Protein AF-A0A933BJF1-F1 (afdb_monomer_lite)

Secondary structure (DSSP, 8-state):
-----PPPPHHHHHHHHHHHHHHHHHHHHHHHHHHHHHHHHHHHHHHHHHHHHHHHHHHHTTS---BEEPPSSSSS-S--TTSSSBTHHHHHTTSS-----SSSSEEEEE--TT----STT--STTEEEEEEE---TT-TTTT-EEEEETTS-EEEESTTSS---PPPP---

pLDDT: mean 80.92, std 13.24, range [35.94, 96.12]

Sequence (172 aa):
MRATRAGFTLVELLVIVLIVAVLAAVSIPQYQRSVETSRAQDAAGMANMLAATSRMYAMDHGNTFVRGDLPADGPCGSGSCGSGTDACDLVRCKYVADDDWGSKMWSFQMCRPAMAGGAGCCGDAEGVACASRKDTVRDPYRNWSYVVNTMGQITALPAGGFPTTAPEPIRP

Radius of gyration: 23.51 Å; chains: 1; bounding box: 54×50×76 Å

Structure (mmCIF, N/CA/C/O backbone):
data_AF-A0A933BJF1-F1
#
_entry.id   AF-A0A933BJF1-F1
#
loop_
_atom_site.group_PDB
_atom_site.id
_atom_site.type_symbol
_atom_site.label_atom_id
_atom_site.label_alt_id
_atom_site.label_comp_id
_atom_site.label_asym_id
_atom_site.label_entity_id
_atom_site.label_seq_id
_atom_site.pdbx_PDB_ins_code
_atom_site.Cartn_x
_atom_site.Cartn_y
_atom_site.Cartn_z
_atom_site.occupancy
_atom_site.B_iso_or_equiv
_atom_site.auth_seq_id
_atom_site.auth_comp_id
_atom_site.auth_asym_id
_atom_site.auth_atom_id
_atom_site.pdbx_PDB_model_num
ATOM 1 N N . MET A 1 1 ? -25.565 -35.464 51.095 1.00 52.56 1 MET A N 1
ATOM 2 C CA . MET A 1 1 ? -25.613 -34.000 51.312 1.00 52.56 1 MET A CA 1
ATOM 3 C C . MET A 1 1 ? -26.072 -33.361 50.011 1.00 52.56 1 MET A C 1
ATOM 5 O O . MET A 1 1 ? -25.438 -33.587 48.990 1.00 52.56 1 MET A O 1
ATOM 9 N N . ARG A 1 2 ? -27.227 -32.689 49.998 1.00 61.22 2 ARG A N 1
ATOM 10 C CA . ARG A 1 2 ? -27.800 -32.101 48.777 1.00 61.22 2 ARG A CA 1
ATOM 11 C C . ARG A 1 2 ? -27.172 -30.721 48.594 1.00 61.22 2 ARG A C 1
ATOM 13 O O . ARG A 1 2 ? -27.448 -29.831 49.388 1.00 61.22 2 ARG A O 1
ATOM 20 N N . ALA A 1 3 ? -26.292 -30.577 47.606 1.00 67.31 3 ALA A N 1
ATOM 21 C CA . ALA A 1 3 ? -25.679 -29.294 47.282 1.00 67.31 3 ALA A CA 1
ATOM 22 C C . ALA A 1 3 ? -26.777 -28.291 46.894 1.00 67.31 3 ALA A C 1
ATOM 24 O O . ALA A 1 3 ? -27.544 -28.525 45.955 1.00 67.31 3 ALA A O 1
ATOM 25 N N . THR A 1 4 ? -26.882 -27.200 47.646 1.00 68.25 4 THR A N 1
ATOM 26 C CA . THR A 1 4 ? -27.715 -26.047 47.313 1.00 68.25 4 THR A CA 1
ATOM 27 C C . THR A 1 4 ? -2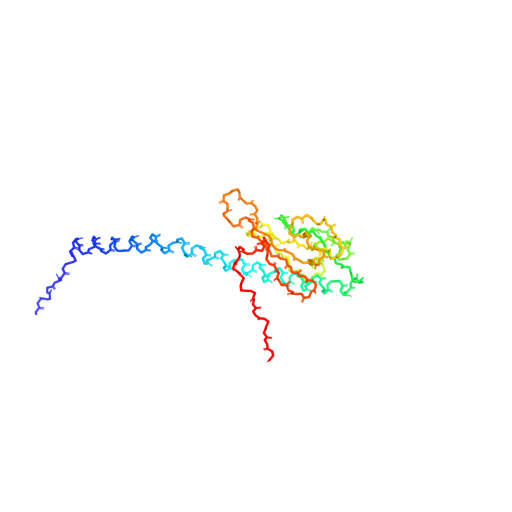7.184 -25.442 46.019 1.00 68.25 4 THR A C 1
ATOM 29 O O . THR A 1 4 ? -26.064 -24.942 45.960 1.00 68.25 4 THR A O 1
ATOM 32 N N . ARG A 1 5 ? -27.970 -25.529 44.943 1.00 70.44 5 ARG A N 1
ATOM 33 C CA . ARG A 1 5 ? -27.652 -24.838 43.692 1.00 70.44 5 ARG A CA 1
ATOM 34 C C . ARG A 1 5 ? -27.857 -23.344 43.934 1.00 70.44 5 ARG A C 1
ATOM 36 O O . ARG A 1 5 ? -28.994 -22.918 44.119 1.00 70.44 5 ARG A O 1
ATOM 43 N N . ALA A 1 6 ? -26.771 -22.579 43.978 1.00 73.06 6 ALA A N 1
ATOM 44 C CA . ALA A 1 6 ? -26.834 -21.124 43.975 1.00 73.06 6 ALA A CA 1
ATOM 45 C C . ALA A 1 6 ? -27.430 -20.674 42.631 1.00 73.06 6 ALA A C 1
ATOM 47 O O . ALA A 1 6 ? -26.885 -20.981 41.571 1.00 73.06 6 ALA A O 1
ATOM 48 N N . GLY A 1 7 ? -28.601 -20.040 42.676 1.00 75.75 7 GLY A N 1
ATOM 49 C CA . GLY A 1 7 ? -29.231 -19.443 41.503 1.00 75.75 7 GLY A CA 1
ATOM 50 C C . GLY A 1 7 ? -28.607 -18.082 41.216 1.00 75.75 7 GLY A C 1
ATOM 51 O O . GLY A 1 7 ? -28.419 -17.292 42.136 1.00 75.75 7 GLY A O 1
ATOM 52 N N . PHE A 1 8 ? -28.298 -17.821 39.948 1.00 79.69 8 PHE A N 1
ATOM 53 C CA . PHE A 1 8 ? -27.828 -16.519 39.481 1.00 79.69 8 PHE A CA 1
ATOM 54 C C . PHE A 1 8 ? -28.926 -15.476 39.713 1.00 79.69 8 PHE A C 1
ATOM 56 O O . PHE A 1 8 ? -30.085 -15.715 39.359 1.00 79.69 8 PHE A O 1
ATOM 63 N N . THR A 1 9 ? -28.600 -14.337 40.324 1.00 89.44 9 THR A N 1
ATOM 64 C CA . THR A 1 9 ? -29.621 -13.308 40.562 1.00 89.44 9 THR A CA 1
ATOM 65 C C . THR A 1 9 ? -29.823 -12.462 39.302 1.00 89.44 9 THR A C 1
ATOM 67 O O . THR A 1 9 ? -28.886 -12.185 38.556 1.00 89.44 9 THR A O 1
ATOM 70 N N . LEU A 1 10 ? -31.057 -12.020 39.042 1.00 87.69 10 LEU A N 1
ATOM 71 C CA . LEU A 1 10 ? -31.352 -11.154 37.889 1.00 87.69 10 LEU A CA 1
ATOM 72 C C . LEU A 1 10 ? -30.567 -9.830 37.970 1.00 87.69 10 LEU A C 1
ATOM 74 O O . LEU A 1 10 ? -30.099 -9.316 36.958 1.00 87.69 10 LEU A O 1
ATOM 78 N N . VAL A 1 11 ? -30.359 -9.325 39.190 1.00 91.88 11 VAL A N 1
ATOM 79 C CA . VAL A 1 11 ? -29.568 -8.115 39.461 1.00 91.88 11 VAL A CA 1
ATOM 80 C C . VAL A 1 11 ? -28.097 -8.305 39.085 1.00 91.88 11 VAL A C 1
ATOM 82 O O . VAL A 1 11 ? -27.487 -7.404 38.516 1.00 91.88 11 VAL A O 1
ATOM 85 N N . GLU A 1 12 ? -27.536 -9.483 39.347 1.00 91.44 12 GLU A N 1
ATOM 86 C CA . GLU A 1 12 ? -26.149 -9.815 39.013 1.00 91.44 12 GLU A CA 1
ATOM 87 C C . GLU A 1 12 ? -25.930 -9.831 37.498 1.00 91.44 12 GLU A C 1
ATOM 89 O O . GLU A 1 12 ? -24.957 -9.252 37.019 1.00 91.44 12 GLU A O 1
ATOM 94 N N . LEU A 1 13 ? -26.883 -10.359 36.718 1.00 90.44 13 LEU A N 1
ATOM 95 C CA . LEU A 1 13 ? -26.815 -10.244 35.255 1.00 90.44 13 LEU A CA 1
ATOM 96 C C . LEU A 1 13 ? -26.954 -8.797 34.778 1.00 90.44 13 LEU A C 1
ATOM 98 O O . LEU A 1 13 ? -26.255 -8.403 33.845 1.00 90.44 13 LEU A O 1
ATOM 102 N N . LEU A 1 14 ? -27.820 -7.999 35.407 1.00 92.50 14 LEU A N 1
ATOM 103 C CA . LEU A 1 14 ? -28.072 -6.614 35.001 1.00 92.50 14 LEU A CA 1
ATOM 104 C C . LEU A 1 14 ? -26.821 -5.738 35.151 1.00 92.50 14 LEU A C 1
ATOM 106 O O . LEU A 1 14 ? -26.480 -4.982 34.241 1.00 92.50 14 LEU A O 1
ATOM 110 N N . VAL A 1 15 ? -26.098 -5.866 36.265 1.00 94.50 15 VAL A N 1
ATOM 111 C CA . VAL A 1 15 ? -24.853 -5.112 36.482 1.00 94.50 15 VAL A CA 1
ATOM 112 C C . VAL A 1 15 ? -23.760 -5.547 35.500 1.00 94.50 15 VAL A C 1
ATOM 114 O O . VAL A 1 15 ? -23.037 -4.699 34.980 1.00 94.50 15 VAL A O 1
ATOM 117 N N . ILE A 1 16 ? -23.665 -6.842 35.179 1.00 95.12 16 ILE A N 1
ATOM 118 C CA . ILE A 1 16 ? -22.665 -7.354 34.230 1.00 95.12 16 ILE A CA 1
ATOM 119 C C . ILE A 1 16 ? -22.882 -6.770 32.832 1.00 95.12 16 ILE A C 1
ATOM 121 O O . ILE A 1 16 ? -21.939 -6.247 32.236 1.00 95.12 16 ILE A O 1
ATOM 125 N N . VAL A 1 17 ? -24.112 -6.815 32.310 1.00 95.12 17 VAL A N 1
ATOM 126 C CA . VAL A 1 17 ? -24.387 -6.273 30.968 1.00 95.12 17 VAL A CA 1
ATOM 127 C C . VAL A 1 17 ? -24.186 -4.759 30.917 1.00 95.12 17 VAL A C 1
ATOM 129 O O . VAL A 1 17 ? -23.725 -4.249 29.899 1.00 95.12 17 VAL A O 1
ATOM 132 N N . LEU A 1 18 ? -24.444 -4.049 32.021 1.00 96.00 18 LEU A N 1
ATOM 133 C CA . LEU A 1 18 ? -24.170 -2.618 32.137 1.00 96.00 18 LEU A CA 1
ATOM 134 C C . LEU A 1 18 ? -22.668 -2.325 32.037 1.00 96.00 18 LEU A C 1
ATOM 136 O O . LEU A 1 18 ? -22.268 -1.456 31.263 1.00 96.00 18 LEU A O 1
ATOM 140 N N . ILE A 1 19 ? -21.826 -3.062 32.767 1.00 96.00 19 ILE A N 1
ATOM 141 C CA . ILE A 1 19 ? -20.368 -2.873 32.719 1.00 96.00 19 ILE A CA 1
ATOM 142 C C . ILE A 1 19 ? -19.830 -3.194 31.317 1.00 96.00 19 ILE A C 1
ATOM 144 O O . ILE A 1 19 ? -19.065 -2.408 30.757 1.00 96.00 19 ILE A O 1
ATOM 148 N N . VAL A 1 20 ? -20.264 -4.307 30.711 1.00 95.88 20 VAL A N 1
ATOM 149 C CA . VAL A 1 20 ? -19.844 -4.690 29.351 1.00 95.88 20 VAL A CA 1
ATOM 150 C C . VAL A 1 20 ? -20.282 -3.650 28.317 1.00 95.88 20 VAL A C 1
ATOM 152 O O . VAL A 1 20 ? -19.502 -3.332 27.422 1.00 95.88 20 VAL A O 1
ATOM 155 N N . ALA A 1 21 ? -21.477 -3.067 28.452 1.00 96.12 21 ALA A N 1
ATOM 156 C CA . ALA A 1 21 ? -21.959 -2.026 27.544 1.00 96.12 21 ALA A CA 1
ATOM 157 C C . ALA A 1 21 ? -21.077 -0.765 27.576 1.00 96.12 21 ALA A C 1
ATOM 159 O O . ALA A 1 21 ? -20.742 -0.224 26.521 1.00 96.12 21 ALA A O 1
ATOM 160 N N . VAL A 1 22 ? -20.653 -0.323 28.766 1.00 95.62 22 VAL A N 1
ATOM 161 C CA . VAL A 1 22 ? -19.761 0.841 28.915 1.00 95.62 22 VAL A CA 1
ATOM 162 C C . VAL A 1 22 ? -18.382 0.559 28.320 1.00 95.62 22 VAL A C 1
ATOM 164 O O . VAL A 1 22 ? -17.854 1.393 27.583 1.00 95.62 22 VAL A O 1
ATOM 167 N N . LEU A 1 23 ? -17.811 -0.620 28.590 1.00 96.00 23 LEU A N 1
ATOM 168 C CA . LEU A 1 23 ? -16.521 -1.012 28.016 1.00 96.00 23 LEU A CA 1
ATOM 169 C C . LEU A 1 23 ? -16.598 -1.071 26.485 1.00 96.00 23 LEU A C 1
ATOM 171 O O . LEU A 1 23 ? -15.789 -0.445 25.803 1.00 96.00 23 LEU A O 1
ATOM 175 N N . ALA A 1 24 ? -17.618 -1.738 25.938 1.00 93.69 24 ALA A N 1
ATOM 176 C CA . ALA A 1 24 ? -17.806 -1.871 24.497 1.00 93.69 24 ALA A CA 1
ATOM 177 C C . ALA A 1 24 ? -17.916 -0.509 23.789 1.00 93.69 24 ALA A C 1
ATOM 179 O O . ALA A 1 24 ? -17.319 -0.326 22.726 1.00 93.69 24 ALA A O 1
ATOM 180 N N . ALA A 1 25 ? -18.610 0.463 24.391 1.00 94.31 25 ALA A N 1
ATOM 181 C CA . ALA A 1 25 ? -18.774 1.800 23.822 1.00 94.31 25 ALA A CA 1
ATOM 182 C C . ALA A 1 25 ? -17.436 2.526 23.579 1.00 94.31 25 ALA A C 1
ATOM 184 O O . ALA A 1 25 ? -17.295 3.233 22.581 1.00 94.31 25 ALA A O 1
ATOM 185 N N . VAL A 1 26 ? -16.439 2.332 24.450 1.00 92.75 26 VAL A N 1
ATOM 186 C CA . VAL A 1 26 ? -15.106 2.945 24.301 1.00 92.75 26 VAL A CA 1
ATOM 187 C C . VAL A 1 26 ? -14.176 2.076 23.448 1.00 92.75 26 VAL A C 1
ATOM 189 O O . VAL A 1 26 ? -13.383 2.602 22.666 1.00 92.75 26 VAL A O 1
ATOM 192 N N . SER A 1 27 ? -14.272 0.749 23.561 1.00 92.00 27 SER A N 1
ATOM 193 C CA . SER A 1 27 ? -13.359 -0.186 22.892 1.00 92.00 27 SER A CA 1
ATOM 194 C C . SER A 1 27 ? -13.585 -0.302 21.382 1.00 92.00 27 SER A C 1
ATOM 196 O O . SER A 1 27 ? -12.616 -0.389 20.629 1.00 92.00 27 SER A O 1
ATOM 198 N N . ILE A 1 28 ? -14.837 -0.283 20.913 1.00 90.00 28 ILE A N 1
ATOM 199 C CA . ILE A 1 28 ? -15.170 -0.459 19.487 1.00 90.00 28 ILE A CA 1
ATOM 200 C C . ILE A 1 28 ? -14.497 0.586 18.572 1.00 90.00 28 ILE A C 1
ATOM 202 O O . ILE A 1 28 ? -13.829 0.176 17.619 1.00 90.00 28 ILE A O 1
ATOM 206 N N . PRO A 1 29 ? -14.603 1.910 18.818 1.00 86.94 29 PRO A N 1
ATOM 207 C CA . PRO A 1 29 ? -13.989 2.900 17.927 1.00 86.94 29 PRO A CA 1
ATOM 208 C C . PRO A 1 29 ? -12.455 2.830 17.926 1.00 86.94 29 PRO A C 1
ATOM 210 O O . PRO A 1 29 ? -11.824 3.099 16.903 1.00 86.94 29 PRO A O 1
ATOM 213 N N . GLN A 1 30 ? -11.841 2.447 19.050 1.00 86.12 30 GLN A N 1
ATOM 214 C CA . GLN A 1 30 ? -10.390 2.263 19.128 1.00 86.12 30 GLN A CA 1
ATOM 215 C C . GLN A 1 30 ? -9.935 1.037 18.330 1.00 86.12 30 GLN A C 1
ATOM 217 O O . GLN A 1 30 ? -8.973 1.122 17.567 1.00 86.12 30 GLN A O 1
ATOM 222 N N . TYR A 1 31 ? -10.658 -0.079 18.448 1.00 88.75 31 TYR A N 1
ATOM 223 C CA . TYR A 1 31 ? -10.367 -1.296 17.697 1.00 88.75 31 TYR A CA 1
ATOM 224 C C . TYR A 1 31 ? -10.473 -1.076 16.182 1.00 88.75 31 TYR A C 1
ATOM 226 O O . TYR A 1 31 ? -9.572 -1.465 15.442 1.00 88.75 31 TYR A O 1
ATOM 234 N N . GLN A 1 32 ? -11.519 -0.381 15.721 1.00 87.31 32 GLN A N 1
ATOM 235 C CA . GLN A 1 32 ? -11.684 -0.043 14.302 1.00 87.31 32 GLN A CA 1
ATOM 236 C C . GLN A 1 32 ? -10.497 0.758 13.761 1.00 87.31 32 GLN A C 1
ATOM 238 O O . GLN A 1 32 ? -9.966 0.420 12.707 1.00 87.31 32 GLN A O 1
ATOM 243 N N . ARG A 1 33 ? -10.016 1.762 14.509 1.00 85.62 33 ARG A N 1
ATOM 244 C CA . ARG A 1 33 ? -8.804 2.505 14.131 1.00 85.62 33 ARG A CA 1
ATOM 245 C C . ARG A 1 33 ? -7.590 1.589 14.024 1.00 85.62 33 ARG A C 1
ATOM 247 O O . ARG A 1 33 ? -6.883 1.666 13.030 1.00 85.62 33 ARG A O 1
ATOM 254 N N . SER A 1 34 ? -7.368 0.713 15.004 1.00 88.06 34 SER A N 1
ATOM 255 C CA . SER A 1 34 ? -6.228 -0.213 14.987 1.00 88.06 34 SER A CA 1
ATOM 256 C C . SER A 1 34 ? -6.231 -1.109 13.745 1.00 88.06 34 SER A C 1
ATOM 258 O O . SER A 1 34 ? -5.200 -1.255 13.093 1.00 88.06 34 SER A O 1
ATOM 260 N N . VAL A 1 35 ? -7.387 -1.667 13.380 1.00 89.06 35 VAL A N 1
ATOM 261 C CA . VAL A 1 35 ? -7.520 -2.507 12.180 1.00 89.06 35 VAL A CA 1
ATOM 262 C C . VAL A 1 35 ? -7.210 -1.711 10.912 1.00 89.06 35 VAL A C 1
ATOM 264 O O . VAL A 1 35 ? -6.486 -2.195 10.045 1.00 89.06 35 VAL A O 1
ATOM 267 N N . GLU A 1 36 ? -7.705 -0.477 10.809 1.00 87.56 36 GLU A N 1
ATOM 268 C CA . GLU A 1 36 ? -7.422 0.384 9.657 1.00 87.56 36 GLU A CA 1
ATOM 269 C C . GLU A 1 36 ? -5.944 0.767 9.563 1.00 87.56 36 GLU A C 1
ATOM 271 O O . GLU A 1 36 ? -5.380 0.776 8.469 1.00 87.56 36 GLU A O 1
ATOM 276 N N . THR A 1 37 ? -5.273 0.990 10.696 1.00 86.38 37 THR A N 1
ATOM 277 C CA . THR A 1 37 ? -3.826 1.239 10.692 1.00 86.38 37 THR A CA 1
ATOM 278 C C . THR A 1 37 ? -3.019 0.032 10.217 1.00 86.38 37 THR A C 1
ATOM 280 O O . THR A 1 37 ? -2.084 0.212 9.441 1.00 86.38 37 THR A O 1
ATOM 283 N N . SER A 1 38 ? -3.403 -1.192 10.599 1.00 89.25 38 SER A N 1
ATOM 284 C CA . SER A 1 38 ? -2.746 -2.411 10.109 1.00 89.25 38 SER A CA 1
ATOM 285 C C . SER A 1 38 ? -2.940 -2.586 8.603 1.00 89.25 38 SER A C 1
ATOM 287 O O . SER A 1 38 ? -1.978 -2.803 7.877 1.00 89.25 38 SER A O 1
ATOM 289 N N . ARG A 1 39 ? -4.161 -2.369 8.098 1.00 88.88 39 ARG A N 1
ATOM 290 C CA . ARG A 1 39 ? -4.446 -2.418 6.652 1.00 88.88 3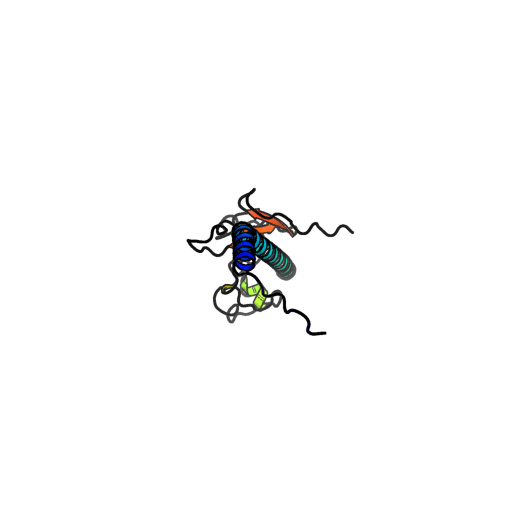9 ARG A CA 1
ATOM 291 C C . ARG A 1 39 ? -3.658 -1.373 5.861 1.00 88.88 39 ARG A C 1
ATOM 293 O O . ARG A 1 39 ? -3.296 -1.610 4.713 1.00 88.88 39 ARG A O 1
ATOM 300 N N . ALA A 1 40 ? -3.417 -0.207 6.456 1.00 88.12 40 ALA A N 1
ATOM 301 C CA . ALA A 1 40 ? -2.610 0.844 5.851 1.00 88.12 40 ALA A CA 1
ATOM 302 C C . ALA A 1 40 ? -1.120 0.462 5.784 1.00 88.12 40 ALA A C 1
ATOM 304 O O . ALA A 1 40 ? -0.470 0.709 4.771 1.00 88.12 40 ALA A O 1
ATOM 305 N N . GLN A 1 41 ? -0.592 -0.199 6.820 1.00 87.69 41 GLN A N 1
ATOM 306 C CA . GLN A 1 41 ? 0.767 -0.754 6.814 1.00 87.69 41 GLN A CA 1
ATOM 307 C C . GLN A 1 41 ? 0.929 -1.856 5.762 1.00 87.69 41 GLN A C 1
ATOM 309 O O . GLN A 1 41 ? 1.924 -1.855 5.038 1.00 87.69 41 GLN A O 1
ATOM 314 N N . ASP A 1 42 ? -0.062 -2.741 5.624 1.00 90.31 42 ASP A N 1
ATOM 315 C CA . ASP A 1 42 ? -0.068 -3.769 4.578 1.00 90.31 42 ASP A CA 1
ATOM 316 C C . ASP A 1 42 ? -0.014 -3.127 3.184 1.00 90.31 42 ASP A C 1
ATOM 318 O O . ASP A 1 42 ? 0.806 -3.510 2.348 1.00 90.31 42 ASP A O 1
ATOM 322 N N . ALA A 1 43 ? -0.821 -2.085 2.950 1.00 90.06 43 ALA A N 1
ATOM 323 C CA . ALA A 1 43 ? -0.801 -1.331 1.698 1.00 90.06 43 ALA A CA 1
ATOM 324 C C . ALA A 1 43 ? 0.558 -0.653 1.443 1.00 90.06 43 ALA A C 1
ATOM 326 O O . ALA A 1 43 ? 1.071 -0.697 0.325 1.00 90.06 43 ALA A O 1
ATOM 327 N N . ALA A 1 44 ? 1.188 -0.073 2.468 1.00 89.56 44 ALA A N 1
ATOM 328 C CA . ALA A 1 44 ? 2.531 0.494 2.353 1.00 89.56 44 ALA A CA 1
ATOM 329 C C . ALA A 1 44 ? 3.588 -0.577 2.012 1.00 89.56 44 ALA A C 1
ATOM 331 O O . ALA A 1 44 ? 4.459 -0.349 1.169 1.00 89.56 44 ALA A O 1
ATOM 332 N N . GLY A 1 45 ? 3.490 -1.765 2.617 1.00 91.06 45 GLY A N 1
ATOM 333 C CA . GLY A 1 45 ? 4.351 -2.909 2.312 1.00 91.06 45 GLY A CA 1
ATOM 334 C C . GLY A 1 45 ? 4.187 -3.397 0.871 1.00 91.06 45 GLY A C 1
ATOM 335 O O . GLY A 1 45 ? 5.179 -3.587 0.166 1.00 91.06 45 GLY A O 1
ATOM 336 N N . MET A 1 46 ? 2.943 -3.515 0.400 1.00 90.81 46 MET A N 1
ATOM 337 C CA . MET A 1 46 ? 2.635 -3.855 -0.991 1.00 90.81 46 MET A CA 1
ATOM 338 C C . MET A 1 46 ? 3.173 -2.802 -1.969 1.00 90.81 46 MET A C 1
ATOM 340 O O . MET A 1 46 ? 3.797 -3.160 -2.965 1.00 90.81 46 MET A O 1
ATOM 344 N N . ALA A 1 47 ? 3.017 -1.507 -1.671 1.00 90.69 47 ALA A N 1
ATOM 345 C CA . ALA A 1 47 ? 3.585 -0.437 -2.492 1.00 90.69 47 ALA A CA 1
ATOM 346 C C . ALA A 1 47 ? 5.117 -0.523 -2.573 1.00 90.69 47 ALA A C 1
ATOM 348 O O . ALA A 1 47 ? 5.690 -0.318 -3.641 1.00 90.69 47 ALA A O 1
ATOM 349 N N . ASN A 1 48 ? 5.790 -0.872 -1.472 1.00 92.31 48 ASN A N 1
ATOM 350 C CA . ASN A 1 48 ? 7.242 -1.048 -1.461 1.00 92.31 48 ASN A CA 1
ATOM 351 C C . ASN A 1 48 ? 7.691 -2.270 -2.274 1.00 92.31 48 ASN A C 1
ATOM 353 O O . ASN A 1 48 ? 8.667 -2.189 -3.021 1.00 92.31 48 ASN A O 1
ATOM 357 N N . MET A 1 49 ? 6.954 -3.382 -2.187 1.00 92.50 49 MET A N 1
ATOM 358 C CA . MET A 1 49 ? 7.180 -4.545 -3.047 1.00 92.50 49 MET A CA 1
ATOM 359 C C . MET A 1 49 ? 7.037 -4.161 -4.523 1.00 92.50 49 MET A C 1
ATOM 361 O O . MET A 1 49 ? 7.935 -4.435 -5.318 1.00 92.50 49 MET A O 1
ATOM 365 N N . LEU A 1 50 ? 5.958 -3.464 -4.885 1.00 91.56 50 LEU A N 1
ATOM 366 C CA . LEU A 1 50 ? 5.743 -3.013 -6.256 1.00 91.56 50 LEU A CA 1
ATOM 367 C C . LEU A 1 50 ? 6.852 -2.056 -6.724 1.00 91.56 50 LEU A C 1
ATOM 369 O O . LEU A 1 50 ? 7.362 -2.206 -7.834 1.00 91.56 50 LEU A O 1
ATOM 373 N N . ALA A 1 51 ? 7.308 -1.140 -5.865 1.00 92.06 51 ALA A N 1
ATOM 374 C CA . ALA A 1 51 ? 8.446 -0.270 -6.161 1.00 92.06 51 ALA A CA 1
ATOM 375 C C . ALA A 1 51 ? 9.741 -1.057 -6.412 1.00 92.06 51 ALA A C 1
ATOM 377 O O . ALA A 1 51 ? 10.530 -0.698 -7.283 1.00 92.06 51 ALA A O 1
ATOM 378 N N . ALA A 1 52 ? 9.986 -2.136 -5.665 1.00 92.56 52 ALA A N 1
ATOM 379 C CA . ALA A 1 52 ? 11.130 -3.005 -5.919 1.00 92.56 52 ALA A CA 1
ATOM 380 C C . ALA A 1 52 ? 11.007 -3.700 -7.285 1.00 92.56 52 ALA A C 1
ATOM 382 O O . ALA A 1 52 ? 11.963 -3.700 -8.058 1.00 92.56 52 ALA A O 1
ATOM 383 N N . THR A 1 53 ? 9.822 -4.215 -7.623 1.00 92.38 53 THR A N 1
ATOM 384 C CA . THR A 1 53 ? 9.586 -4.885 -8.913 1.00 92.38 53 THR A CA 1
ATOM 385 C C . THR A 1 53 ? 9.706 -3.945 -10.109 1.00 92.38 53 THR A C 1
ATOM 387 O O . THR A 1 53 ? 10.258 -4.332 -11.136 1.00 92.38 53 THR A O 1
ATOM 390 N N . SER A 1 54 ? 9.275 -2.688 -9.985 1.00 90.50 54 SER A N 1
ATOM 391 C CA . SER A 1 54 ? 9.428 -1.705 -11.058 1.00 90.50 54 SER A CA 1
ATOM 392 C C . SER A 1 54 ? 10.875 -1.247 -11.237 1.00 90.50 54 SER A C 1
ATOM 394 O O . SER A 1 54 ? 11.286 -0.999 -12.369 1.00 90.50 54 SER A O 1
ATOM 396 N N . ARG A 1 55 ? 11.686 -1.214 -10.169 1.00 90.69 55 ARG A N 1
ATOM 397 C CA . ARG A 1 55 ? 13.145 -1.040 -10.291 1.00 90.69 55 ARG A CA 1
ATOM 398 C C . ARG A 1 55 ? 13.794 -2.220 -11.006 1.00 90.69 55 ARG A C 1
ATOM 400 O O . ARG A 1 55 ? 14.644 -1.998 -11.860 1.00 90.69 55 ARG A O 1
ATOM 407 N N . MET A 1 56 ? 13.395 -3.453 -10.686 1.00 91.38 56 MET A N 1
ATOM 408 C CA . MET A 1 56 ? 13.883 -4.647 -11.389 1.00 91.38 56 MET A CA 1
ATOM 409 C C . MET A 1 56 ? 13.548 -4.584 -12.880 1.00 91.38 56 MET A C 1
ATOM 411 O O . MET A 1 56 ? 14.441 -4.715 -13.709 1.00 91.38 56 MET A O 1
ATOM 415 N N . TYR A 1 57 ? 12.297 -4.260 -13.215 1.00 91.31 57 TYR A N 1
ATOM 416 C CA . TYR A 1 57 ? 11.883 -4.041 -14.599 1.00 91.31 57 TYR A CA 1
ATOM 417 C C . TYR A 1 57 ? 12.726 -2.964 -15.292 1.00 91.31 57 TYR A C 1
ATOM 419 O O . TYR A 1 57 ? 13.204 -3.182 -16.404 1.00 91.31 57 TYR A O 1
ATOM 427 N N . ALA A 1 58 ? 12.954 -1.826 -14.628 1.00 89.94 58 ALA A N 1
ATOM 428 C CA . ALA A 1 58 ? 13.763 -0.744 -15.174 1.00 89.94 58 ALA A CA 1
ATOM 429 C C . ALA A 1 58 ? 15.213 -1.182 -15.439 1.00 89.94 58 ALA A C 1
ATOM 431 O O . ALA A 1 58 ? 15.761 -0.813 -16.474 1.00 89.94 58 ALA A O 1
ATOM 432 N N . MET A 1 59 ? 15.826 -1.991 -14.567 1.00 91.25 59 MET A N 1
ATOM 433 C CA . MET A 1 59 ? 17.176 -2.529 -14.802 1.00 91.25 59 MET A CA 1
ATOM 434 C C . MET A 1 59 ? 17.242 -3.394 -16.067 1.00 91.25 59 MET A C 1
ATOM 436 O O . MET A 1 59 ? 18.191 -3.265 -16.838 1.00 91.25 59 MET A O 1
ATOM 440 N N . ASP A 1 60 ? 16.210 -4.198 -16.320 1.00 91.56 60 ASP A N 1
ATOM 441 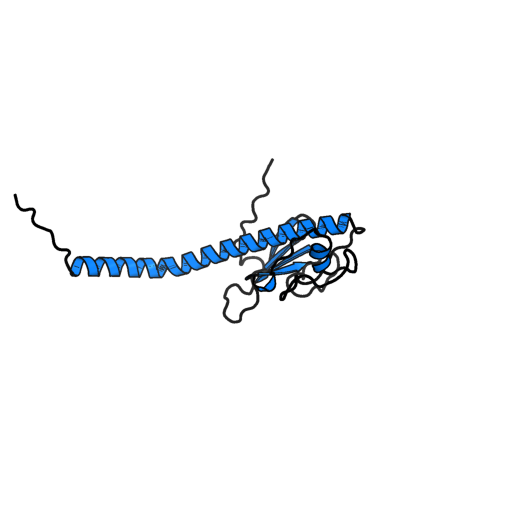C CA . ASP A 1 60 ? 16.166 -5.098 -17.477 1.00 91.56 60 ASP A CA 1
ATOM 442 C C . ASP A 1 60 ? 15.760 -4.380 -18.782 1.00 91.56 60 ASP A C 1
ATOM 444 O O . ASP A 1 60 ? 16.146 -4.799 -19.872 1.00 91.56 60 ASP A O 1
ATOM 448 N N . HIS A 1 61 ? 15.031 -3.260 -18.687 1.00 89.00 61 HIS A N 1
ATOM 449 C CA . HIS A 1 61 ? 14.444 -2.533 -19.826 1.00 89.00 61 HIS A CA 1
ATOM 450 C C . HIS A 1 61 ? 15.041 -1.125 -20.022 1.00 89.00 61 HIS A C 1
ATOM 452 O O . HIS A 1 61 ? 14.341 -0.169 -20.370 1.00 89.00 61 HIS A O 1
ATOM 458 N N . GLY A 1 62 ? 16.349 -0.968 -19.792 1.00 87.81 62 GLY A N 1
ATOM 459 C CA . GLY A 1 62 ? 17.085 0.254 -20.153 1.00 87.81 62 GLY A CA 1
ATOM 460 C C . GLY A 1 62 ? 16.742 1.486 -19.305 1.00 87.81 62 GLY A C 1
ATOM 461 O O . GLY A 1 62 ? 16.674 2.597 -19.824 1.00 87.81 62 GLY A O 1
ATOM 462 N N . ASN A 1 63 ? 16.529 1.290 -18.004 1.00 87.06 63 ASN A N 1
ATOM 463 C CA . ASN A 1 63 ? 16.124 2.293 -17.012 1.00 87.06 63 ASN A CA 1
ATOM 464 C C . ASN A 1 63 ? 14.730 2.904 -17.260 1.00 87.06 63 ASN A C 1
ATOM 466 O O . ASN A 1 63 ? 14.451 4.052 -16.899 1.00 87.06 63 ASN A O 1
ATOM 470 N N . THR A 1 64 ? 13.841 2.130 -17.883 1.00 86.00 64 THR A N 1
ATOM 471 C CA . THR A 1 64 ? 12.469 2.552 -18.167 1.00 86.00 64 THR A CA 1
ATOM 472 C C . THR A 1 64 ? 11.537 2.132 -17.037 1.00 86.00 64 THR A C 1
ATOM 474 O O . THR A 1 64 ? 11.309 0.948 -16.812 1.00 86.00 64 THR A O 1
ATOM 477 N N . PHE A 1 65 ? 10.962 3.108 -16.337 1.00 87.44 65 PHE A N 1
ATOM 478 C CA . PHE A 1 65 ? 9.949 2.857 -15.313 1.00 87.44 65 PHE A CA 1
ATOM 479 C C . PHE A 1 65 ? 8.553 2.764 -15.922 1.00 87.44 65 PHE A C 1
ATOM 481 O O . PHE A 1 65 ? 8.190 3.565 -16.789 1.00 87.44 65 PHE A O 1
ATOM 488 N N . VAL A 1 66 ? 7.770 1.817 -15.411 1.00 88.12 66 VAL A N 1
ATOM 489 C CA . VAL A 1 66 ? 6.340 1.707 -15.701 1.00 88.12 66 VAL A CA 1
ATOM 490 C C . VAL A 1 66 ? 5.536 2.786 -14.969 1.00 88.12 66 VAL A C 1
ATOM 492 O O . VAL A 1 66 ? 5.971 3.341 -13.960 1.00 88.12 66 VAL A O 1
ATOM 495 N N . ARG A 1 67 ? 4.340 3.077 -15.467 1.00 87.94 67 ARG A N 1
ATOM 496 C CA . ARG A 1 67 ? 3.421 4.087 -14.949 1.00 87.94 67 ARG A CA 1
ATOM 497 C C . ARG A 1 67 ? 1.978 3.608 -15.063 1.00 87.94 67 ARG A C 1
ATOM 499 O O . ARG A 1 67 ? 1.637 2.841 -15.953 1.00 87.94 67 ARG A O 1
ATOM 506 N N . GLY A 1 68 ? 1.114 4.149 -14.216 1.00 85.06 68 GLY A N 1
ATOM 507 C CA . GLY A 1 68 ? -0.332 3.988 -14.324 1.00 85.06 68 GLY A CA 1
ATOM 508 C C . GLY A 1 68 ? -0.874 3.055 -13.258 1.00 85.06 68 GLY A C 1
ATOM 509 O O . GLY A 1 68 ? -0.132 2.555 -12.415 1.00 85.06 68 GLY A O 1
ATOM 510 N N . ASP A 1 69 ? -2.184 2.883 -13.262 1.00 85.56 69 ASP A N 1
ATOM 511 C CA . ASP A 1 69 ? -2.877 2.089 -12.258 1.00 85.56 69 ASP A CA 1
ATOM 512 C C . ASP A 1 69 ? -2.756 0.597 -12.561 1.00 85.56 69 ASP A C 1
ATOM 514 O O . ASP A 1 69 ? -2.812 0.169 -13.719 1.00 85.56 69 ASP A O 1
ATOM 518 N N . LEU A 1 70 ? -2.615 -0.208 -11.509 1.00 84.94 70 LEU A N 1
ATOM 519 C CA . LEU A 1 70 ? -2.916 -1.631 -11.618 1.00 84.94 70 LEU A CA 1
ATOM 520 C C . LEU A 1 70 ? -4.431 -1.776 -11.861 1.00 84.94 70 LEU A C 1
ATOM 522 O O . LEU A 1 70 ? -5.220 -1.080 -11.214 1.00 84.94 70 LEU A O 1
ATOM 526 N N . PRO A 1 71 ? -4.852 -2.610 -12.825 1.00 75.94 71 PRO A N 1
ATOM 527 C CA . PRO A 1 71 ? -6.219 -2.612 -13.327 1.00 75.94 71 PRO A CA 1
ATOM 528 C C . PRO A 1 71 ? -7.209 -2.994 -12.230 1.00 75.94 71 PRO A C 1
ATOM 530 O O . PRO A 1 71 ? -6.993 -3.936 -11.472 1.00 75.94 71 PRO A O 1
ATOM 533 N N . ALA A 1 72 ? -8.317 -2.255 -12.167 1.00 65.56 72 ALA A N 1
ATOM 534 C CA . ALA A 1 72 ? -9.376 -2.505 -11.197 1.00 65.56 72 ALA A CA 1
ATOM 535 C C . ALA A 1 72 ? -10.275 -3.694 -11.581 1.00 65.56 72 ALA A C 1
ATOM 537 O O . ALA A 1 72 ? -10.892 -4.290 -10.708 1.00 65.56 72 ALA A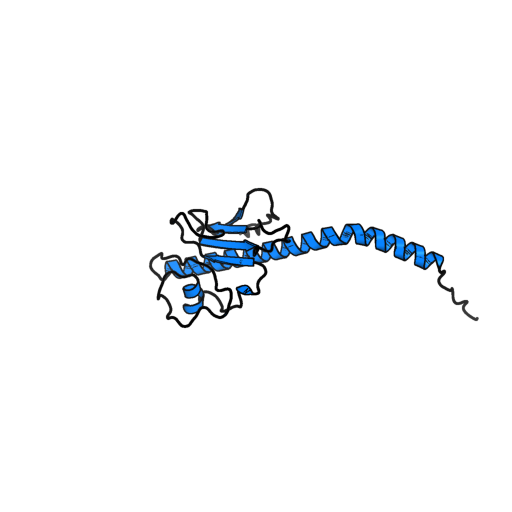 O 1
ATOM 538 N N . ASP A 1 73 ? -10.344 -4.057 -12.863 1.00 59.44 73 ASP A N 1
ATOM 539 C CA . ASP A 1 73 ? -11.239 -5.107 -13.345 1.00 59.44 73 ASP A CA 1
ATOM 540 C C . ASP A 1 73 ? -10.473 -6.074 -14.259 1.00 59.44 73 ASP A C 1
ATOM 542 O O . ASP A 1 73 ? -10.264 -5.812 -15.445 1.00 59.44 73 ASP A O 1
ATOM 546 N N . GLY A 1 74 ? -10.064 -7.212 -13.694 1.00 62.91 74 GLY A N 1
ATOM 547 C CA . GLY A 1 74 ? -9.483 -8.336 -14.432 1.00 62.91 74 GLY A CA 1
ATOM 548 C C . GLY A 1 74 ? -7.958 -8.306 -14.609 1.00 62.91 74 GLY A C 1
ATOM 549 O O . GLY A 1 74 ? -7.290 -7.348 -14.212 1.00 62.91 74 GLY A O 1
ATOM 550 N N . PRO A 1 75 ? -7.397 -9.384 -15.193 1.00 69.38 75 PRO A N 1
ATOM 551 C CA . PRO A 1 75 ? -5.963 -9.508 -15.397 1.00 69.38 75 PRO A CA 1
ATOM 552 C C . PRO A 1 75 ? -5.466 -8.383 -16.294 1.00 69.38 75 PRO A C 1
ATOM 554 O O . PRO A 1 75 ? -6.163 -7.950 -17.217 1.00 6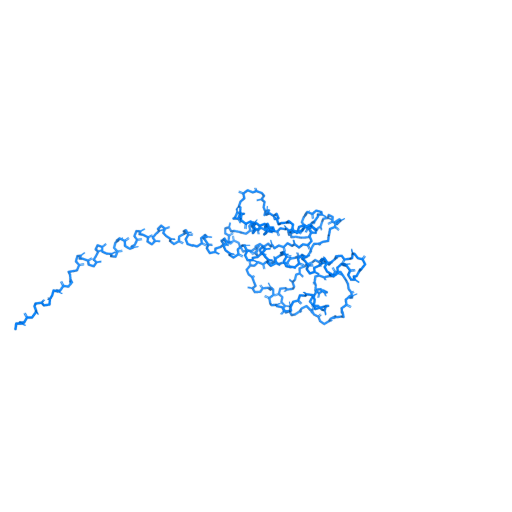9.38 75 PRO A O 1
ATOM 557 N N . CYS A 1 76 ? -4.229 -7.949 -16.065 1.00 75.75 76 CYS A N 1
ATOM 558 C CA . CYS A 1 76 ? -3.529 -7.062 -16.984 1.00 75.75 76 CYS A CA 1
ATOM 559 C C . CYS A 1 76 ? -3.611 -7.633 -18.404 1.00 75.75 76 CYS A C 1
ATOM 561 O O . CYS A 1 76 ? -2.974 -8.645 -18.686 1.00 75.75 76 CYS A O 1
ATOM 563 N N . GLY A 1 77 ? -4.456 -7.022 -19.255 1.00 68.81 77 GLY A N 1
ATOM 564 C CA . GLY A 1 77 ? -5.027 -7.656 -20.453 1.00 68.81 77 GLY A CA 1
ATOM 565 C C . GLY A 1 77 ? -4.004 -8.274 -21.410 1.00 68.81 77 GLY A C 1
ATOM 566 O O . GLY A 1 77 ? -2.805 -8.032 -21.291 1.00 68.81 77 GLY A O 1
ATOM 567 N N . SER A 1 78 ? -4.455 -9.034 -22.411 1.00 67.38 78 SER A N 1
ATOM 568 C CA . SER A 1 78 ? -3.581 -9.756 -23.350 1.00 67.38 78 SER A CA 1
ATOM 569 C C . SER A 1 78 ? -2.642 -8.820 -24.129 1.00 67.38 78 SER A C 1
ATOM 571 O O . SER A 1 78 ? -3.037 -8.209 -25.120 1.00 67.38 78 SER A O 1
ATOM 573 N N . GLY A 1 79 ? -1.393 -8.721 -23.681 1.00 73.75 79 GLY A N 1
ATOM 574 C CA . GLY A 1 79 ? -0.301 -8.003 -24.333 1.00 73.75 79 GLY A CA 1
ATOM 575 C C . GLY A 1 79 ? 1.014 -8.743 -24.101 1.00 73.75 79 GLY A C 1
ATOM 576 O O . GLY A 1 79 ? 1.112 -9.569 -23.191 1.00 73.75 79 GLY A O 1
ATOM 577 N N . SER A 1 80 ? 2.020 -8.485 -24.934 1.00 83.50 80 SER A N 1
ATOM 578 C CA . SER A 1 80 ? 3.354 -9.064 -24.763 1.00 83.50 80 SER A CA 1
ATOM 579 C C . SER A 1 80 ? 4.150 -8.306 -23.700 1.00 83.50 80 SER A C 1
ATOM 581 O O . SER A 1 80 ? 3.962 -7.104 -23.510 1.00 83.50 80 SER A O 1
ATOM 583 N N . CYS A 1 81 ? 5.064 -9.000 -23.022 1.00 86.94 81 CYS A N 1
ATOM 584 C CA . CYS A 1 81 ? 6.037 -8.355 -22.142 1.00 86.94 81 CYS A CA 1
ATOM 585 C C . CYS A 1 81 ? 6.836 -7.279 -22.909 1.00 86.94 81 CYS A C 1
ATOM 587 O O . CYS A 1 81 ? 7.219 -7.510 -24.057 1.00 86.94 81 CYS A O 1
ATOM 589 N N . GLY A 1 82 ? 7.048 -6.113 -22.289 1.00 80.81 82 GLY A N 1
ATOM 590 C CA . GLY A 1 82 ? 7.831 -5.008 -22.855 1.00 80.81 82 GLY A CA 1
ATOM 591 C C . GLY A 1 82 ? 7.149 -4.247 -23.997 1.00 80.81 82 GLY A C 1
ATOM 592 O O . GLY A 1 82 ? 7.832 -3.596 -24.785 1.00 80.81 82 GLY A O 1
ATOM 593 N N . SER A 1 83 ? 5.820 -4.348 -24.130 1.00 72.25 83 SER A N 1
ATOM 594 C CA . SER A 1 83 ? 5.070 -3.659 -25.192 1.00 72.25 83 SER A CA 1
ATOM 595 C C . SER A 1 83 ? 4.755 -2.188 -24.889 1.00 72.25 83 SER A C 1
ATOM 597 O O . SER A 1 83 ? 4.302 -1.483 -25.793 1.00 72.25 83 SER A O 1
ATOM 599 N N . GLY A 1 84 ? 5.036 -1.693 -23.676 1.00 76.31 84 GLY A N 1
ATOM 600 C CA . GLY A 1 84 ? 4.840 -0.294 -23.309 1.00 76.31 84 GLY A CA 1
ATOM 601 C C . GLY A 1 84 ? 5.557 0.138 -22.023 1.00 76.31 84 GLY A C 1
ATOM 602 O O . GLY A 1 84 ? 6.609 -0.375 -21.641 1.00 76.31 84 GLY A O 1
ATOM 603 N N . THR A 1 85 ? 5.003 1.174 -21.386 1.00 80.38 85 THR A N 1
ATOM 604 C CA . THR A 1 85 ? 5.450 1.681 -20.073 1.00 80.38 85 THR A CA 1
ATOM 605 C C . THR A 1 85 ? 4.305 1.687 -19.067 1.00 80.38 85 THR A C 1
ATOM 607 O O . THR A 1 85 ? 4.296 2.482 -18.132 1.00 80.38 85 THR A O 1
ATOM 610 N N . ASP A 1 86 ? 3.332 0.798 -19.252 1.00 86.94 86 ASP A N 1
ATOM 611 C CA . ASP A 1 86 ? 2.160 0.693 -18.388 1.00 86.94 86 ASP A CA 1
ATOM 612 C C . ASP A 1 86 ? 2.450 -0.211 -17.183 1.00 86.94 86 ASP A C 1
ATOM 614 O O . ASP A 1 86 ? 3.222 -1.165 -17.277 1.00 86.94 86 ASP A O 1
ATOM 618 N N . ALA A 1 87 ? 1.791 0.034 -16.048 1.00 87.44 87 ALA A N 1
ATOM 619 C CA . ALA A 1 87 ? 1.930 -0.778 -14.833 1.00 87.44 87 ALA A CA 1
ATOM 620 C C . ALA A 1 87 ? 1.690 -2.276 -15.083 1.00 87.44 87 ALA A C 1
ATOM 622 O O . ALA A 1 87 ? 2.295 -3.131 -14.435 1.00 87.44 87 ALA A O 1
ATOM 623 N N . CYS A 1 88 ? 0.857 -2.596 -16.073 1.00 86.94 88 CYS A N 1
ATOM 624 C CA . CYS A 1 88 ? 0.560 -3.963 -16.464 1.00 86.94 88 CYS A CA 1
ATOM 625 C C . CYS A 1 88 ? 1.717 -4.741 -17.083 1.00 86.94 88 CYS A C 1
ATOM 627 O O . CYS A 1 88 ? 1.677 -5.975 -17.088 1.00 86.94 88 CYS A O 1
ATOM 629 N N . ASP A 1 89 ? 2.764 -4.068 -17.551 1.00 89.00 89 ASP A N 1
ATOM 630 C CA . ASP A 1 89 ? 3.941 -4.769 -18.050 1.00 89.00 89 ASP A CA 1
ATOM 631 C C . ASP A 1 89 ? 4.689 -5.490 -16.924 1.00 89.00 89 ASP A C 1
ATOM 633 O O . ASP A 1 89 ? 5.254 -6.552 -17.168 1.00 89.00 89 ASP A O 1
ATOM 637 N N . LEU A 1 90 ? 4.571 -5.044 -15.666 1.00 89.25 90 LEU A N 1
ATOM 638 C CA . LEU A 1 90 ? 5.099 -5.794 -14.519 1.00 89.25 90 LEU A CA 1
ATOM 639 C C . LEU A 1 90 ? 4.430 -7.163 -14.356 1.00 89.25 90 LEU A C 1
ATOM 641 O O . LEU A 1 90 ? 5.102 -8.144 -14.031 1.00 89.25 90 LEU A O 1
ATOM 645 N N . VAL A 1 91 ? 3.122 -7.247 -14.608 1.00 88.94 91 VAL A N 1
ATOM 646 C CA . VAL A 1 91 ? 2.360 -8.502 -14.520 1.00 88.94 91 VAL A CA 1
ATOM 647 C C . VAL A 1 91 ? 2.648 -9.389 -15.734 1.00 88.94 91 VAL A C 1
ATOM 649 O O . VAL A 1 91 ? 2.932 -10.583 -15.599 1.00 88.94 91 VAL A O 1
ATOM 652 N N . ARG A 1 92 ? 2.652 -8.806 -16.940 1.00 87.81 92 ARG A N 1
ATOM 653 C CA . ARG A 1 92 ? 2.927 -9.531 -18.195 1.00 87.81 92 ARG A CA 1
ATOM 654 C C . ARG A 1 92 ? 4.347 -10.090 -18.244 1.00 87.81 92 ARG A C 1
ATOM 656 O O . ARG A 1 92 ? 4.538 -11.220 -18.688 1.00 87.81 92 ARG A O 1
ATOM 663 N N . CYS A 1 93 ? 5.322 -9.333 -17.748 1.00 89.88 93 CYS A N 1
ATOM 664 C CA . CYS A 1 93 ? 6.722 -9.739 -17.660 1.00 89.88 93 CYS A CA 1
ATOM 665 C C . CYS A 1 93 ? 7.057 -10.562 -16.406 1.00 89.88 93 CYS A C 1
ATOM 667 O O . CYS A 1 93 ? 8.224 -10.860 -16.178 1.00 89.88 93 CYS A O 1
ATOM 669 N N . LYS A 1 94 ? 6.056 -10.965 -15.607 1.00 89.31 94 LYS A N 1
ATOM 670 C CA . LYS A 1 94 ? 6.222 -11.846 -14.435 1.00 89.31 94 LYS A CA 1
ATOM 671 C C . LYS A 1 94 ? 7.062 -11.269 -13.287 1.00 89.31 94 LYS A C 1
ATOM 673 O O . LYS A 1 94 ? 7.555 -12.034 -12.464 1.00 89.31 94 LYS A O 1
ATOM 678 N N . TYR A 1 95 ? 7.165 -9.946 -13.174 1.00 90.44 95 TYR A N 1
ATOM 679 C CA . TYR A 1 95 ? 7.728 -9.306 -11.977 1.00 90.44 95 TYR A CA 1
ATOM 680 C C . TYR A 1 95 ? 6.714 -9.234 -10.833 1.00 90.44 95 TYR A C 1
ATOM 682 O O . TYR A 1 95 ? 7.093 -9.278 -9.666 1.00 90.44 95 TYR A O 1
ATOM 690 N N . VAL A 1 96 ? 5.425 -9.131 -11.163 1.00 89.69 96 VAL A N 1
ATOM 691 C CA . VAL A 1 96 ? 4.317 -9.060 -10.205 1.00 89.69 96 VAL A CA 1
ATOM 692 C C . VAL A 1 96 ? 3.311 -10.162 -10.527 1.00 89.69 96 VAL A C 1
ATOM 694 O O . VAL A 1 96 ? 3.064 -10.471 -11.693 1.00 89.69 96 VAL A O 1
ATOM 697 N N . ALA A 1 97 ? 2.751 -10.784 -9.490 1.00 86.62 97 ALA A N 1
ATOM 698 C CA . ALA A 1 97 ? 1.697 -11.775 -9.660 1.00 86.62 97 ALA A CA 1
ATOM 699 C C . ALA A 1 97 ? 0.409 -11.117 -10.179 1.00 86.62 97 ALA A C 1
ATOM 701 O O . ALA A 1 97 ? 0.084 -9.986 -9.823 1.00 86.62 97 ALA A O 1
ATOM 702 N N . ASP A 1 98 ? -0.324 -11.847 -11.013 1.00 82.75 98 ASP A N 1
ATOM 703 C CA . ASP A 1 98 ? -1.664 -11.446 -11.429 1.00 82.75 98 ASP A CA 1
ATOM 704 C C . ASP A 1 98 ? -2.612 -11.612 -10.230 1.00 82.75 98 ASP A C 1
ATOM 706 O O . ASP A 1 98 ? -2.749 -12.711 -9.691 1.00 82.75 98 ASP A O 1
ATOM 710 N N . ASP A 1 99 ? -3.189 -10.508 -9.763 1.00 83.06 99 ASP A N 1
ATOM 711 C CA . ASP A 1 99 ? -4.067 -10.431 -8.590 1.00 83.06 99 ASP A CA 1
ATOM 712 C C . ASP A 1 99 ? -5.267 -9.541 -8.947 1.00 83.06 99 ASP A C 1
ATOM 714 O O . ASP A 1 99 ? -5.229 -8.762 -9.902 1.00 83.06 99 ASP A O 1
ATOM 718 N N . ASP A 1 100 ? -6.341 -9.649 -8.178 1.00 84.69 100 ASP A N 1
ATOM 719 C CA . ASP A 1 100 ? -7.523 -8.807 -8.309 1.00 84.69 100 ASP A CA 1
ATOM 720 C C . ASP A 1 100 ? -7.311 -7.493 -7.542 1.00 84.69 100 ASP A C 1
ATOM 722 O O . ASP A 1 100 ? -7.672 -7.343 -6.369 1.00 84.69 100 ASP A O 1
ATOM 726 N N . TRP A 1 101 ? -6.643 -6.542 -8.194 1.00 84.31 101 TRP A N 1
ATOM 727 C CA . TRP A 1 101 ? -6.248 -5.269 -7.589 1.00 84.31 101 TRP A CA 1
ATOM 728 C C . TRP A 1 101 ? -7.435 -4.345 -7.288 1.00 84.31 101 TRP A C 1
ATOM 730 O O . TRP A 1 101 ? -7.344 -3.521 -6.377 1.00 84.31 101 TRP A O 1
ATOM 740 N N . GLY A 1 102 ? -8.565 -4.477 -7.991 1.00 81.81 102 GLY A N 1
ATOM 741 C CA . GLY A 1 102 ? -9.710 -3.584 -7.797 1.00 81.81 102 GLY A CA 1
ATOM 742 C C . GLY A 1 102 ? -10.642 -3.943 -6.649 1.00 81.81 102 GLY A C 1
ATOM 743 O O . GLY A 1 102 ? -11.338 -3.043 -6.151 1.00 81.81 102 GLY A O 1
ATOM 744 N N . SER A 1 103 ? -10.634 -5.201 -6.193 1.00 84.00 103 SER A N 1
ATOM 745 C CA . SER A 1 103 ? -11.334 -5.611 -4.967 1.00 84.00 103 SER A CA 1
ATOM 746 C C . SER A 1 103 ? -10.588 -5.224 -3.690 1.00 84.00 103 SER A C 1
ATOM 748 O O . SER A 1 103 ? -11.170 -5.242 -2.600 1.00 84.00 103 SER A O 1
ATOM 750 N N . LYS A 1 104 ? -9.316 -4.816 -3.797 1.00 86.62 104 LYS A N 1
ATOM 751 C CA . LYS A 1 104 ? -8.551 -4.315 -2.654 1.00 86.62 104 LYS A CA 1
ATOM 752 C C . LYS A 1 104 ? -9.124 -2.979 -2.166 1.00 86.62 104 LYS A C 1
ATOM 754 O O . LYS A 1 104 ? -9.654 -2.162 -2.918 1.00 86.62 104 LYS A O 1
ATOM 759 N N . MET A 1 105 ? -8.973 -2.731 -0.865 1.00 86.88 105 MET A N 1
ATOM 760 C CA . MET A 1 105 ? -9.432 -1.488 -0.223 1.00 86.88 105 MET A CA 1
ATOM 761 C C . MET A 1 105 ? -8.563 -0.265 -0.583 1.00 86.88 105 MET A C 1
ATOM 763 O O . MET A 1 105 ? -8.939 0.876 -0.313 1.00 86.88 105 MET A O 1
ATOM 767 N N . TRP A 1 106 ? -7.394 -0.520 -1.167 1.00 88.94 106 TRP A N 1
ATOM 768 C CA . TRP A 1 106 ? -6.397 0.458 -1.580 1.00 88.94 106 TRP A CA 1
ATOM 769 C C . TRP A 1 106 ? -6.138 0.309 -3.076 1.00 88.94 106 TRP A C 1
ATOM 771 O O . TRP A 1 106 ? -6.038 -0.811 -3.571 1.00 88.94 106 TRP A O 1
ATOM 781 N N . SER A 1 107 ? -6.023 1.432 -3.777 1.00 87.75 107 SER A N 1
ATOM 782 C CA . SER A 1 107 ? -5.557 1.489 -5.160 1.00 87.75 107 SER A CA 1
ATOM 783 C C . SER A 1 107 ? -4.039 1.586 -5.194 1.00 87.75 107 SER A C 1
ATOM 785 O O . SER A 1 107 ? -3.447 2.336 -4.417 1.00 87.75 107 SER A O 1
ATOM 787 N N . PHE A 1 108 ? -3.420 0.845 -6.109 1.00 89.25 108 PHE A N 1
ATOM 788 C CA . PHE A 1 108 ? -1.976 0.825 -6.307 1.00 89.25 108 PHE A CA 1
ATOM 789 C C . PHE A 1 108 ? -1.641 1.357 -7.693 1.00 89.25 108 PHE A C 1
ATOM 791 O O . PHE A 1 108 ? -2.185 0.892 -8.695 1.00 89.25 108 PHE A O 1
ATOM 798 N N . GLN A 1 109 ? -0.720 2.309 -7.742 1.00 89.00 109 GLN A N 1
ATOM 799 C CA . GLN A 1 109 ? -0.356 2.998 -8.968 1.00 89.00 109 GLN A CA 1
ATOM 800 C C . GLN A 1 109 ? 1.162 3.078 -9.098 1.00 89.00 109 GLN A C 1
ATOM 802 O O . GLN A 1 109 ? 1.870 3.399 -8.142 1.00 89.00 109 GLN A O 1
ATOM 807 N N . MET A 1 110 ? 1.675 2.773 -10.288 1.00 89.44 110 MET A N 1
ATOM 808 C CA . MET A 1 110 ? 3.087 2.934 -10.622 1.00 89.44 110 MET A CA 1
ATOM 809 C C . MET A 1 110 ? 3.359 4.369 -11.067 1.00 89.44 110 MET A C 1
ATOM 811 O O . MET A 1 110 ? 2.588 4.972 -11.825 1.00 89.44 110 MET A O 1
ATOM 815 N N . CYS A 1 111 ? 4.481 4.908 -10.610 1.00 86.75 111 CYS A N 1
ATOM 816 C CA . CYS A 1 111 ? 4.891 6.279 -10.857 1.00 86.75 111 CYS A CA 1
ATOM 817 C C . CYS A 1 111 ? 6.168 6.290 -11.702 1.00 86.75 111 CYS A C 1
ATOM 819 O O . CYS A 1 111 ? 7.063 5.467 -11.513 1.00 86.75 111 CYS A O 1
ATOM 821 N N . ARG A 1 112 ? 6.264 7.248 -12.632 1.00 82.69 112 ARG A N 1
ATOM 822 C CA . ARG A 1 112 ? 7.474 7.438 -13.435 1.00 82.69 112 ARG A CA 1
ATOM 823 C C . ARG A 1 112 ? 8.313 8.555 -12.809 1.00 82.69 112 ARG A C 1
ATOM 825 O O . ARG A 1 112 ? 7.884 9.709 -12.895 1.00 82.69 112 ARG A O 1
ATOM 832 N N . PRO A 1 113 ? 9.489 8.262 -12.230 1.00 75.06 113 PRO A N 1
ATOM 833 C CA . PRO A 1 113 ? 10.353 9.306 -11.701 1.00 75.06 113 PRO A CA 1
ATOM 834 C C . PRO A 1 113 ? 10.780 10.262 -12.826 1.00 75.06 113 PRO A C 1
ATOM 836 O O . PRO A 1 113 ? 10.882 9.871 -13.993 1.00 75.06 113 PRO A O 1
ATOM 839 N N . ALA A 1 114 ? 10.999 11.529 -12.474 1.00 66.69 114 ALA A N 1
ATOM 840 C CA . ALA A 1 114 ? 11.322 12.637 -13.378 1.00 66.69 114 ALA A CA 1
ATOM 841 C C . ALA A 1 114 ? 10.218 13.058 -14.377 1.00 66.69 114 ALA A C 1
ATOM 843 O O . ALA A 1 114 ? 10.469 13.904 -15.235 1.00 66.69 114 ALA A O 1
ATOM 844 N N . MET A 1 115 ? 8.987 12.542 -14.258 1.00 59.75 115 MET A N 1
ATOM 845 C CA . MET A 1 115 ? 7.803 13.124 -14.908 1.00 59.75 115 MET A CA 1
ATOM 846 C C . MET A 1 115 ? 6.875 13.723 -13.847 1.00 59.75 115 MET A C 1
ATOM 848 O O . MET A 1 115 ? 6.140 12.996 -13.184 1.00 59.75 115 MET A O 1
ATOM 852 N N . ALA A 1 116 ? 6.871 15.049 -13.703 1.00 52.53 116 ALA A N 1
ATOM 853 C CA . ALA A 1 116 ? 5.831 15.731 -12.933 1.00 52.53 116 ALA A CA 1
ATOM 854 C C . ALA A 1 116 ? 4.473 15.618 -13.662 1.00 52.53 116 ALA A C 1
ATOM 856 O O . ALA A 1 116 ? 4.422 15.682 -14.891 1.00 52.53 116 ALA A O 1
ATOM 857 N N . GLY A 1 117 ? 3.374 15.455 -12.915 1.00 56.28 117 GLY A N 1
ATOM 858 C CA . GLY A 1 117 ? 2.012 15.399 -13.472 1.00 56.28 117 GLY A CA 1
ATOM 859 C C . GLY A 1 117 ? 1.409 13.995 -13.619 1.00 56.28 117 GLY A C 1
ATOM 860 O O . GLY A 1 117 ? 0.617 13.757 -14.533 1.00 56.28 117 GLY A O 1
ATOM 861 N N . GLY A 1 118 ? 1.780 13.046 -12.753 1.00 58.34 118 GLY A N 1
ATOM 862 C CA . GLY A 1 118 ? 1.024 11.800 -12.600 1.00 58.34 118 GLY A CA 1
ATOM 863 C C . GLY A 1 118 ? -0.384 12.060 -12.045 1.00 58.34 118 GLY A C 1
ATOM 864 O O . GLY A 1 118 ? -0.583 12.986 -11.263 1.00 58.34 118 GLY A O 1
ATOM 865 N N . ALA A 1 119 ? -1.371 11.255 -12.449 1.00 63.09 119 ALA A N 1
ATOM 866 C CA . ALA A 1 119 ? -2.666 11.210 -11.765 1.00 63.09 119 ALA A CA 1
ATOM 867 C C . ALA A 1 119 ? -2.510 10.530 -10.387 1.00 63.09 119 ALA A C 1
ATOM 869 O O . ALA A 1 119 ? -1.510 9.850 -10.155 1.00 63.09 119 ALA A O 1
ATOM 870 N N . GLY A 1 120 ? -3.468 10.707 -9.474 1.00 71.81 120 GLY A N 1
ATOM 871 C CA . GLY A 1 120 ? -3.488 9.983 -8.195 1.00 71.81 120 GLY A CA 1
ATOM 872 C C . GLY A 1 120 ? -2.352 10.356 -7.231 1.00 71.81 120 GLY A C 1
ATOM 873 O O . GLY A 1 120 ? -2.000 11.525 -7.092 1.00 71.81 120 GLY A O 1
ATOM 874 N N . CYS A 1 121 ? -1.789 9.363 -6.534 1.00 76.94 121 CYS A N 1
ATOM 875 C CA . CYS A 1 121 ? -0.738 9.560 -5.522 1.00 76.94 121 CYS A CA 1
ATOM 876 C C . CYS A 1 121 ? 0.684 9.715 -6.104 1.00 76.94 121 CYS A C 1
ATOM 878 O O . CYS A 1 121 ? 1.643 9.864 -5.350 1.00 76.94 121 CYS A O 1
ATOM 880 N N . CYS A 1 122 ? 0.832 9.735 -7.434 1.00 76.44 122 CYS A N 1
ATOM 881 C CA . CYS A 1 122 ? 2.105 9.937 -8.139 1.00 76.44 122 CYS A CA 1
ATOM 882 C C . CYS A 1 122 ? 2.441 11.425 -8.385 1.00 76.44 122 CYS A C 1
ATOM 884 O O . CYS A 1 122 ? 2.925 11.786 -9.459 1.00 76.44 122 CYS A O 1
ATOM 886 N N . GLY A 1 123 ? 2.145 12.301 -7.420 1.00 67.19 123 GLY A N 1
ATOM 887 C CA . GLY A 1 123 ? 2.403 13.745 -7.524 1.00 67.19 123 GLY A CA 1
ATOM 888 C C . GLY A 1 123 ? 3.870 14.139 -7.315 1.00 67.19 123 GLY A C 1
ATOM 889 O O . GLY A 1 123 ? 4.295 15.187 -7.801 1.00 67.19 123 GLY A O 1
ATOM 890 N N . ASP A 1 124 ? 4.644 13.288 -6.639 1.00 63.34 124 ASP A N 1
ATOM 891 C CA . ASP A 1 124 ? 6.049 13.539 -6.321 1.00 63.34 124 ASP A CA 1
ATOM 892 C C . ASP A 1 124 ? 6.971 13.089 -7.460 1.00 63.34 124 ASP A C 1
ATOM 894 O O . ASP A 1 124 ? 6.874 11.967 -7.960 1.00 63.34 124 ASP A O 1
ATOM 898 N N . ALA A 1 125 ? 7.920 13.949 -7.840 1.00 64.06 125 ALA A N 1
ATOM 899 C CA . ALA A 1 125 ? 8.832 13.719 -8.966 1.00 64.06 125 ALA A CA 1
ATOM 900 C C . ALA A 1 125 ? 9.770 12.505 -8.788 1.00 64.06 125 ALA A C 1
ATOM 902 O O . ALA A 1 125 ? 10.393 12.067 -9.756 1.00 64.06 125 ALA A O 1
ATOM 903 N N . GLU A 1 126 ? 9.877 11.961 -7.575 1.00 77.62 126 GLU A N 1
ATOM 904 C CA . GLU A 1 126 ? 10.772 10.850 -7.223 1.00 77.62 126 GLU A CA 1
ATOM 905 C C . GLU A 1 126 ? 10.026 9.540 -6.929 1.00 77.62 126 GLU A C 1
ATOM 907 O O . GLU A 1 126 ? 10.658 8.515 -6.662 1.00 77.62 126 GLU A O 1
ATOM 912 N N . GLY A 1 127 ? 8.690 9.562 -6.971 1.00 83.62 127 GLY A N 1
ATOM 913 C CA . GLY A 1 127 ? 7.859 8.392 -6.716 1.00 83.62 127 GLY A CA 1
ATOM 914 C C . GLY A 1 127 ? 8.035 7.321 -7.791 1.00 83.62 127 GLY A C 1
ATOM 915 O O . GLY A 1 127 ? 8.100 7.621 -8.984 1.00 83.62 127 GLY A O 1
ATOM 916 N N . VAL A 1 128 ? 8.062 6.061 -7.362 1.00 89.38 128 VAL A N 1
ATOM 917 C CA . VAL A 1 128 ? 8.148 4.871 -8.226 1.00 89.38 128 VAL A CA 1
ATOM 918 C C . VAL A 1 128 ? 6.901 3.991 -8.105 1.00 89.38 128 VAL A C 1
ATOM 920 O O . VAL A 1 128 ? 6.436 3.422 -9.089 1.00 89.38 128 VAL A O 1
ATOM 923 N N . ALA A 1 129 ? 6.321 3.906 -6.912 1.00 91.00 129 ALA A N 1
ATOM 924 C CA . ALA A 1 129 ? 5.021 3.289 -6.687 1.00 91.00 129 ALA A CA 1
ATOM 925 C C . ALA A 1 129 ? 4.284 4.052 -5.594 1.00 91.00 129 ALA A C 1
ATOM 927 O O . ALA A 1 129 ? 4.913 4.626 -4.704 1.00 91.00 129 ALA A O 1
ATOM 928 N N . CYS A 1 130 ? 2.962 4.033 -5.634 1.00 89.75 130 CYS A N 1
ATOM 929 C CA . CYS A 1 130 ? 2.145 4.609 -4.590 1.00 89.75 130 CYS A CA 1
ATOM 930 C C . CYS A 1 130 ? 0.904 3.756 -4.316 1.00 89.75 130 CYS A C 1
ATOM 932 O O . CYS A 1 130 ? 0.425 3.015 -5.176 1.00 89.75 130 CYS A O 1
ATOM 934 N N . ALA A 1 131 ? 0.413 3.850 -3.087 1.00 90.50 131 ALA A N 1
ATOM 935 C CA . ALA A 1 131 ? -0.846 3.282 -2.646 1.00 90.50 131 ALA A CA 1
ATOM 936 C C . ALA A 1 131 ? -1.724 4.409 -2.118 1.00 90.50 131 ALA A C 1
ATOM 938 O O . ALA A 1 131 ? -1.288 5.201 -1.286 1.00 90.50 131 ALA A O 1
ATOM 939 N N . SER A 1 132 ? -2.968 4.475 -2.562 1.00 88.31 132 SER A N 1
ATOM 940 C CA . SER A 1 132 ? -3.947 5.448 -2.088 1.00 88.31 132 SER A CA 1
ATOM 941 C C . SER A 1 132 ? -5.209 4.749 -1.624 1.00 88.31 132 SER A C 1
ATOM 943 O O . SER A 1 132 ? -5.594 3.686 -2.117 1.00 88.31 132 SER A O 1
ATOM 945 N N . ARG A 1 133 ? -5.861 5.339 -0.630 1.00 88.38 133 ARG A N 1
ATOM 946 C CA . ARG A 1 133 ? -7.161 4.877 -0.183 1.00 88.38 133 ARG A CA 1
ATOM 947 C C . ARG A 1 133 ? -8.173 5.057 -1.313 1.00 88.38 133 ARG A C 1
ATOM 949 O O . ARG A 1 133 ? -8.318 6.164 -1.828 1.00 88.38 133 ARG A O 1
ATOM 956 N N . LYS A 1 134 ? -8.901 3.995 -1.676 1.00 87.19 134 LYS A N 1
ATOM 957 C CA . LYS A 1 134 ? -9.958 4.098 -2.691 1.00 87.19 134 LYS A CA 1
ATOM 958 C C . LYS A 1 134 ? -11.022 5.083 -2.199 1.00 87.19 134 LYS A C 1
ATOM 960 O O . LYS A 1 134 ? -11.545 4.930 -1.093 1.00 87.19 134 LYS A O 1
ATOM 965 N N . ASP A 1 135 ? -11.318 6.104 -3.000 1.00 76.19 135 ASP A N 1
ATOM 966 C CA . ASP A 1 135 ? -12.261 7.156 -2.627 1.00 76.19 135 ASP A CA 1
ATOM 967 C C . ASP A 1 135 ? -13.665 6.567 -2.447 1.00 76.19 135 ASP A C 1
ATOM 969 O O . ASP A 1 135 ? -14.321 6.147 -3.401 1.00 76.19 135 ASP A O 1
ATOM 973 N N . THR A 1 136 ? -14.129 6.534 -1.199 1.00 75.50 136 THR A N 1
ATOM 974 C CA . THR A 1 136 ? -15.549 6.374 -0.908 1.00 75.50 136 THR A CA 1
ATOM 975 C C . THR A 1 136 ? -16.012 7.572 -0.088 1.00 75.50 136 THR A C 1
ATOM 977 O O . THR A 1 136 ? -15.359 7.985 0.873 1.00 75.50 136 THR A O 1
ATOM 980 N N . VAL A 1 137 ? -17.158 8.152 -0.460 1.00 67.25 137 VAL A N 1
ATOM 981 C CA . VAL A 1 137 ? -17.655 9.447 0.057 1.00 67.25 137 VAL A CA 1
ATOM 982 C C . VAL A 1 137 ? -17.764 9.484 1.591 1.00 67.25 137 VAL A C 1
ATOM 984 O O . VAL A 1 137 ? -17.622 10.545 2.198 1.00 67.25 137 VAL A O 1
ATOM 987 N N . ARG A 1 138 ? -17.944 8.329 2.243 1.00 78.44 138 ARG A N 1
ATOM 988 C CA . ARG A 1 138 ? -18.136 8.203 3.699 1.00 78.44 138 ARG A CA 1
ATOM 989 C C . ARG A 1 138 ? -16.909 7.723 4.476 1.00 78.44 138 ARG A C 1
ATOM 991 O O . ARG A 1 138 ? -17.012 7.571 5.689 1.00 78.44 138 ARG A O 1
ATOM 998 N N . ASP A 1 139 ? -15.783 7.473 3.817 1.00 81.81 139 ASP A N 1
ATOM 999 C CA . ASP A 1 139 ? -14.597 6.953 4.493 1.00 81.81 139 ASP A CA 1
ATOM 1000 C C . ASP A 1 139 ? -13.765 8.086 5.122 1.00 81.81 139 ASP A C 1
ATOM 1002 O O . ASP A 1 139 ? -13.286 8.967 4.397 1.00 81.81 139 ASP A O 1
ATOM 1006 N N . PRO A 1 140 ? -13.585 8.091 6.458 1.00 80.94 140 PRO A N 1
ATOM 1007 C CA . PRO A 1 140 ? -12.776 9.093 7.149 1.00 80.94 140 PRO A CA 1
ATOM 1008 C C . PRO A 1 140 ? -11.276 9.014 6.811 1.00 80.94 140 PRO A C 1
ATOM 1010 O O . PRO A 1 140 ? -10.552 9.959 7.111 1.00 80.94 140 PRO A O 1
ATOM 1013 N N . TYR A 1 141 ? -10.812 7.927 6.188 1.00 83.00 141 TYR A N 1
ATOM 1014 C CA . TYR A 1 141 ? -9.409 7.667 5.843 1.00 83.00 141 TYR A CA 1
ATOM 1015 C C . TYR A 1 141 ? -9.096 7.888 4.359 1.00 83.00 141 TYR A C 1
ATOM 1017 O O . TYR A 1 141 ? -8.006 7.567 3.894 1.00 83.00 141 TYR A O 1
ATOM 1025 N N . ARG A 1 142 ? -10.039 8.435 3.585 1.00 81.56 142 ARG A N 1
ATOM 1026 C CA . ARG A 1 142 ? -9.921 8.651 2.132 1.00 81.56 142 ARG A CA 1
ATOM 1027 C C . ARG A 1 142 ? -8.676 9.432 1.694 1.00 81.56 142 ARG A C 1
ATOM 1029 O O . ARG A 1 142 ? -8.199 9.253 0.582 1.00 81.56 142 ARG A O 1
ATOM 1036 N N . ASN A 1 143 ? -8.157 10.310 2.542 1.00 81.56 143 ASN A N 1
ATOM 1037 C CA . ASN A 1 143 ? -6.958 11.093 2.250 1.00 81.56 143 ASN A CA 1
ATOM 1038 C C . ASN A 1 143 ? -5.651 10.330 2.516 1.00 81.56 143 ASN A C 1
ATOM 1040 O O . ASN A 1 143 ? -4.585 10.926 2.404 1.00 81.56 143 ASN A O 1
ATOM 1044 N N . TRP A 1 144 ? -5.707 9.057 2.911 1.00 86.06 144 TRP A N 1
ATOM 1045 C CA . TRP A 1 144 ? -4.512 8.279 3.197 1.00 86.06 144 TRP A CA 1
ATOM 1046 C C . TRP A 1 144 ? -3.837 7.808 1.916 1.00 86.06 144 TRP A C 1
ATOM 1048 O O . TRP A 1 144 ? -4.453 7.169 1.063 1.00 86.06 144 TRP A O 1
ATOM 1058 N N . SER A 1 145 ? -2.547 8.111 1.798 1.00 87.19 145 SER A N 1
ATOM 1059 C CA . SER A 1 145 ? -1.717 7.613 0.712 1.00 87.19 145 SER A CA 1
ATOM 1060 C C . SER A 1 145 ? -0.261 7.446 1.135 1.00 87.19 145 SER A C 1
ATOM 1062 O O . SER A 1 145 ? 0.229 8.140 2.027 1.00 87.19 145 SER A O 1
ATOM 1064 N N . TYR A 1 146 ? 0.415 6.508 0.484 1.00 88.00 146 TYR A N 1
ATOM 1065 C CA . TYR A 1 146 ? 1.826 6.200 0.643 1.00 88.00 146 TYR A CA 1
ATOM 1066 C C . TYR A 1 146 ? 2.491 6.263 -0.721 1.00 88.00 146 TYR A C 1
ATOM 1068 O O . TYR A 1 146 ? 1.965 5.711 -1.684 1.00 88.00 146 TYR A O 1
ATOM 1076 N N . VAL A 1 147 ? 3.654 6.888 -0.808 1.00 88.31 147 VAL A N 1
ATOM 1077 C CA . VAL A 1 147 ? 4.494 6.876 -2.002 1.00 88.31 147 VAL A CA 1
ATOM 1078 C C . VAL A 1 147 ? 5.865 6.335 -1.634 1.00 88.31 147 VAL A C 1
ATOM 1080 O O . VAL A 1 147 ? 6.383 6.565 -0.544 1.00 88.31 147 VAL A O 1
ATOM 1083 N N . VAL A 1 148 ? 6.426 5.544 -2.536 1.00 90.00 148 VAL A N 1
ATOM 1084 C CA . VAL A 1 148 ? 7.734 4.925 -2.382 1.00 90.00 148 VAL A CA 1
ATOM 1085 C C . VAL A 1 148 ? 8.649 5.519 -3.432 1.00 90.00 148 VAL A C 1
ATOM 1087 O O . VAL A 1 148 ? 8.371 5.422 -4.630 1.00 90.00 148 VAL A O 1
ATOM 1090 N N . ASN A 1 149 ? 9.730 6.153 -2.986 1.00 87.19 149 ASN A N 1
ATOM 1091 C CA . ASN A 1 149 ? 10.687 6.789 -3.885 1.00 87.19 149 ASN A CA 1
ATOM 1092 C C . ASN A 1 149 ? 11.629 5.768 -4.541 1.00 87.19 149 ASN A C 1
ATOM 1094 O O . ASN A 1 149 ? 11.577 4.572 -4.258 1.00 87.19 149 ASN A O 1
ATOM 1098 N N . THR A 1 150 ? 12.543 6.218 -5.395 1.00 84.00 150 THR A N 1
ATOM 1099 C CA . THR A 1 150 ? 13.562 5.361 -6.032 1.00 84.00 150 THR A CA 1
ATOM 1100 C C . THR A 1 150 ? 14.516 4.678 -5.047 1.00 84.00 150 THR A C 1
ATOM 1102 O O . THR A 1 150 ? 15.052 3.627 -5.386 1.00 84.00 150 THR A O 1
ATOM 1105 N N . MET A 1 151 ? 14.677 5.196 -3.828 1.00 84.62 151 MET A N 1
ATOM 1106 C CA . MET A 1 151 ? 15.543 4.631 -2.783 1.00 84.62 151 MET A CA 1
ATOM 1107 C C . MET A 1 151 ? 14.837 3.606 -1.879 1.00 84.62 151 MET A C 1
ATOM 1109 O O . MET A 1 151 ? 15.478 2.998 -1.029 1.00 84.62 151 MET A O 1
ATOM 1113 N N . GLY A 1 152 ? 13.526 3.397 -2.042 1.00 84.19 152 GLY A N 1
ATOM 1114 C CA . GLY A 1 152 ? 12.744 2.494 -1.185 1.00 84.19 152 GLY A CA 1
ATOM 1115 C C . GLY A 1 152 ? 12.244 3.140 0.101 1.00 84.19 152 GLY A C 1
ATOM 1116 O O . GLY A 1 152 ? 11.709 2.450 0.964 1.00 84.19 152 GLY A O 1
ATOM 1117 N N . GLN A 1 153 ? 12.386 4.456 0.239 1.00 87.00 153 GLN A N 1
ATOM 1118 C CA . GLN A 1 153 ? 11.807 5.182 1.358 1.00 87.00 153 GLN A CA 1
ATOM 1119 C C . GLN A 1 153 ? 10.315 5.369 1.115 1.00 87.00 153 GLN A C 1
ATOM 1121 O O . GLN A 1 153 ? 9.899 5.809 0.042 1.00 87.00 153 GLN A O 1
ATOM 1126 N N . ILE A 1 154 ? 9.529 5.039 2.136 1.00 87.00 154 ILE A N 1
ATOM 1127 C CA . ILE A 1 154 ? 8.080 5.202 2.140 1.00 87.00 154 ILE A CA 1
ATOM 1128 C C . ILE A 1 154 ? 7.764 6.546 2.792 1.00 87.00 154 ILE A C 1
ATOM 1130 O O . ILE A 1 154 ? 8.106 6.771 3.955 1.00 87.00 154 ILE A O 1
ATOM 1134 N N . THR A 1 155 ? 7.084 7.425 2.068 1.00 84.62 155 THR A N 1
ATOM 1135 C CA . THR A 1 155 ? 6.541 8.679 2.589 1.00 84.62 155 THR A CA 1
ATOM 1136 C C . THR A 1 155 ? 5.019 8.618 2.563 1.00 84.62 155 THR A C 1
ATOM 1138 O O . THR A 1 155 ? 4.411 8.049 1.660 1.00 84.62 155 THR A O 1
ATOM 1141 N N . ALA A 1 156 ? 4.382 9.159 3.598 1.00 83.31 156 ALA A N 1
ATOM 1142 C CA . ALA A 1 156 ? 2.929 9.179 3.719 1.00 83.31 156 ALA A CA 1
ATOM 1143 C C . ALA A 1 156 ? 2.400 10.599 3.450 1.00 83.31 156 ALA A C 1
ATOM 1145 O O . ALA A 1 156 ? 2.960 11.570 3.966 1.00 83.31 156 ALA A O 1
ATOM 1146 N N . LEU A 1 157 ? 1.330 10.729 2.659 1.00 76.19 157 LEU A N 1
ATOM 1147 C CA . LEU A 1 157 ? 0.796 12.011 2.173 1.00 76.19 157 LEU A CA 1
ATOM 1148 C C . LEU A 1 157 ? -0.713 12.157 2.442 1.00 76.19 157 LEU A C 1
ATOM 1150 O O . LEU A 1 157 ? -1.448 11.210 2.140 1.00 76.19 157 LEU A O 1
ATOM 1154 N N . PRO A 1 158 ? -1.198 13.328 2.937 1.00 67.69 158 PRO A N 1
ATOM 1155 C CA . PRO A 1 158 ? -0.454 14.525 3.387 1.00 67.69 158 PRO A CA 1
ATOM 1156 C C . PRO A 1 158 ? 0.265 14.408 4.747 1.00 67.69 158 PRO A C 1
ATOM 1158 O O . PRO A 1 158 ? -0.269 13.862 5.709 1.00 67.69 158 PRO A O 1
ATOM 1161 N N . ALA A 1 159 ? 1.457 15.003 4.852 1.00 56.50 159 ALA A N 1
ATOM 1162 C CA . ALA A 1 159 ? 2.306 14.958 6.045 1.00 56.50 159 ALA A CA 1
ATOM 1163 C C . ALA A 1 159 ? 1.544 15.235 7.365 1.00 56.50 159 ALA A C 1
ATOM 1165 O O . ALA A 1 159 ? 0.887 16.264 7.510 1.00 56.50 159 ALA A O 1
ATOM 1166 N N . GLY A 1 160 ? 1.670 14.322 8.340 1.00 53.38 160 GLY A N 1
ATOM 1167 C CA . GLY A 1 160 ? 1.189 14.511 9.719 1.00 53.38 160 GLY A CA 1
ATOM 1168 C C . GLY A 1 160 ? -0.122 13.811 10.111 1.00 53.38 160 GLY A C 1
ATOM 1169 O O . GLY A 1 160 ? -0.577 14.009 11.234 1.00 53.38 160 GLY A O 1
ATOM 1170 N N . GLY A 1 161 ? -0.725 12.989 9.241 1.00 52.81 161 GLY A N 1
ATOM 1171 C CA . GLY A 1 161 ? -2.037 12.362 9.493 1.00 52.81 161 GLY A CA 1
ATOM 1172 C C . GLY A 1 161 ? -2.091 10.831 9.615 1.00 52.81 161 GLY A C 1
ATOM 1173 O O . GLY A 1 161 ? -3.196 10.293 9.668 1.00 52.81 161 GLY A O 1
ATOM 1174 N N . PHE A 1 162 ? -0.959 10.114 9.628 1.00 64.88 162 PHE A N 1
ATOM 1175 C CA . PHE A 1 162 ? -0.936 8.659 9.377 1.00 64.88 162 PHE A CA 1
ATOM 1176 C C . PHE A 1 162 ? -0.305 7.829 10.491 1.00 64.88 162 PHE A C 1
ATOM 1178 O O . PHE A 1 162 ? 0.562 8.328 11.209 1.00 64.88 162 PHE A O 1
ATOM 1185 N N . PRO A 1 163 ? -0.650 6.531 10.585 1.00 62.78 163 PRO A N 1
ATOM 1186 C CA . PRO A 1 163 ? 0.145 5.560 11.326 1.00 62.78 163 PRO A CA 1
ATOM 1187 C C . PRO A 1 163 ? 1.503 5.368 10.631 1.00 62.78 163 PRO A C 1
ATOM 1189 O O . PRO A 1 163 ? 1.691 4.469 9.814 1.00 62.78 163 PRO A O 1
ATOM 1192 N N . THR A 1 164 ? 2.466 6.243 10.910 1.00 55.25 164 THR A N 1
ATOM 1193 C CA . THR A 1 164 ? 3.845 6.070 10.450 1.00 55.25 164 THR A CA 1
ATOM 1194 C C . THR A 1 164 ? 4.589 5.187 11.441 1.00 55.25 164 THR A C 1
ATOM 1196 O O . THR A 1 164 ? 5.263 5.665 12.349 1.00 55.25 164 THR A O 1
ATOM 1199 N N . THR A 1 165 ? 4.488 3.882 11.249 1.00 53.34 165 THR A N 1
ATOM 1200 C CA . THR A 1 165 ? 5.586 2.982 11.599 1.00 53.34 165 THR A CA 1
ATOM 1201 C C . THR A 1 165 ? 6.029 2.378 10.281 1.00 53.34 165 THR A C 1
ATOM 1203 O O . THR A 1 165 ? 5.608 1.282 9.913 1.00 53.34 165 THR A O 1
ATOM 1206 N N . ALA A 1 166 ? 6.820 3.134 9.512 1.00 47.94 166 ALA A N 1
ATOM 1207 C CA . ALA A 1 166 ? 7.645 2.485 8.505 1.00 47.94 166 ALA A CA 1
ATOM 1208 C C . ALA A 1 166 ? 8.338 1.311 9.220 1.00 47.94 166 ALA A C 1
ATOM 1210 O O . ALA A 1 166 ? 8.814 1.529 10.342 1.00 47.94 166 ALA A O 1
ATOM 1211 N N . PRO A 1 167 ? 8.330 0.083 8.670 1.00 45.69 167 PRO A N 1
ATOM 1212 C CA . PRO A 1 167 ? 9.161 -0.968 9.231 1.00 45.69 167 PRO A CA 1
ATOM 1213 C C . PRO A 1 167 ? 10.568 -0.382 9.313 1.00 45.69 167 PRO A C 1
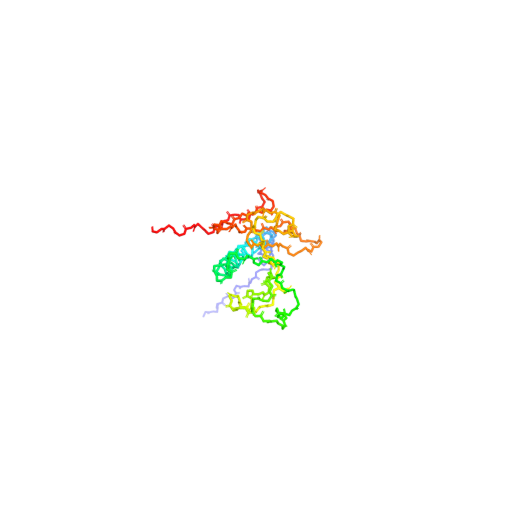ATOM 1215 O O . PRO A 1 167 ? 11.109 0.073 8.302 1.00 45.69 167 PRO A O 1
ATOM 1218 N N . GLU A 1 168 ? 11.093 -0.257 10.533 1.00 47.78 168 GLU A N 1
ATOM 1219 C CA . GLU A 1 168 ? 12.446 0.242 10.740 1.00 47.78 168 GLU A CA 1
ATOM 1220 C C . GLU A 1 168 ? 13.357 -0.605 9.839 1.00 47.78 168 GLU A C 1
ATOM 1222 O O . GLU A 1 168 ? 13.191 -1.832 9.815 1.00 47.78 168 GLU A O 1
ATOM 1227 N N . PRO A 1 169 ? 14.239 0.005 9.024 1.00 39.06 169 PRO A N 1
ATOM 1228 C CA . PRO A 1 169 ? 15.153 -0.770 8.203 1.00 39.06 169 PRO A CA 1
ATOM 1229 C C . PRO A 1 169 ? 15.880 -1.734 9.133 1.00 39.06 169 PRO A C 1
ATOM 1231 O O . PRO A 1 169 ? 16.446 -1.301 10.139 1.00 39.06 169 PRO A O 1
ATOM 1234 N N . ILE A 1 170 ? 15.800 -3.033 8.832 1.00 39.78 170 ILE A N 1
ATOM 1235 C CA . ILE A 1 170 ? 16.477 -4.078 9.599 1.00 39.78 170 ILE A CA 1
ATOM 1236 C C . ILE A 1 170 ? 17.953 -3.683 9.625 1.00 39.78 170 ILE A C 1
ATOM 1238 O O . ILE A 1 170 ? 18.634 -3.746 8.600 1.00 39.78 170 ILE A O 1
ATOM 1242 N N . ARG A 1 171 ? 18.419 -3.168 10.768 1.00 35.94 171 ARG A N 1
ATOM 1243 C CA . ARG A 1 171 ? 19.831 -2.850 10.954 1.00 35.94 171 ARG A CA 1
ATOM 1244 C C . ARG A 1 171 ? 20.606 -4.174 10.959 1.00 35.94 171 ARG A C 1
ATOM 1246 O O . ARG A 1 171 ? 20.109 -5.122 11.569 1.00 35.94 171 ARG A O 1
ATOM 1253 N N . PRO A 1 172 ? 21.743 -4.242 10.244 1.00 48.12 172 PRO A N 1
ATOM 1254 C CA . PRO A 1 172 ? 22.552 -5.453 10.142 1.00 48.12 172 PRO A CA 1
ATOM 1255 C C . PRO A 1 172 ? 23.090 -5.911 11.500 1.00 48.12 172 PRO A C 1
ATOM 1257 O O . PRO A 1 172 ? 23.307 -5.040 12.376 1.00 48.12 172 PRO A O 1
#

Foldseek 3Di:
DDDDPDDDDPVNVVVVVVVVVVVCVVVVVVVVVVVVQVLLLVLLVVQLLLLVLQCVVCVVLVNQGAWFWDDQDFWLDDDAQPPDRHSNNSCNVVSDPGDNQNVRQKTKIAEGAQDADHPDPNRDNFFGMKIAGDDDPPDPCRQWMWTAGNVSDIDIPPPPDGPPPPPDPPDD